Protein AF-A0A2N2XVH7-F1 (afdb_monomer)

Radius of gyration: 12.78 Å; Cα contacts (8 Å, |Δi|>4): 13; chains: 1; bounding box: 30×21×33 Å

Solvent-accessible surface area (backbone atoms only — not comparable to full-atom values): 4096 Å² total; per-residue (Å²): 136,92,85,76,86,84,87,83,88,85,85,72,100,49,100,72,86,86,77,90,53,66,66,61,52,51,50,50,48,66,72,51,71,66,89,77,86,84,87,87,78,77,55,95,45,95,91,57,79,65,86,85,133

Foldseek 3Di:
DFDFDDDDDDDDPDPDDDDDCPVVQVVSVVVSPDPDDDDDDADPDPSDGDDDD

Sequence (53 aa):
MKSYRKELFFNFQTRRGLKNITQEVQNAISQSTVKEGIVLVNAMHITASVFIN

Structure (mmCIF, N/CA/C/O backbone):
data_AF-A0A2N2XVH7-F1
#
_entry.id   AF-A0A2N2XVH7-F1
#
loop_
_atom_site.group_PDB
_atom_site.id
_atom_site.type_symbol
_atom_site.label_atom_id
_atom_site.label_alt_id
_atom_site.label_comp_id
_atom_site.label_asym_id
_atom_site.label_entity_id
_atom_site.label_seq_id
_atom_site.pdbx_PDB_ins_code
_atom_site.Cartn_x
_atom_site.Cartn_y
_atom_site.Cartn_z
_atom_site.occupancy
_atom_site.B_iso_or_equiv
_atom_site.auth_seq_id
_atom_site.auth_comp_id
_atom_site.auth_asym_id
_atom_site.auth_atom_id
_atom_site.pdbx_PDB_model_num
ATOM 1 N N . MET A 1 1 ? -16.743 6.150 14.346 1.00 84.75 1 MET A N 1
ATOM 2 C CA . MET A 1 1 ? -15.934 5.470 13.309 1.00 84.75 1 MET A CA 1
ATOM 3 C C . MET A 1 1 ? -14.596 6.188 13.212 1.00 84.75 1 MET A C 1
ATOM 5 O O . MET A 1 1 ? -14.613 7.402 13.065 1.00 84.75 1 MET A O 1
ATOM 9 N N . LYS A 1 2 ? -13.462 5.494 13.376 1.00 93.06 2 LYS A N 1
ATOM 10 C CA . LYS A 1 2 ? -12.134 6.098 13.171 1.00 93.06 2 LYS A CA 1
ATOM 11 C C . LYS A 1 2 ? -11.745 5.960 11.701 1.00 93.06 2 LYS A C 1
ATOM 13 O O . LYS A 1 2 ? -11.954 4.900 11.123 1.00 93.06 2 LYS A O 1
ATOM 18 N N . SER A 1 3 ? -11.163 7.004 11.127 1.00 97.06 3 SER A N 1
ATOM 19 C CA . SER A 1 3 ? -10.582 6.981 9.785 1.00 97.06 3 SER A CA 1
ATOM 20 C C . SER A 1 3 ? -9.176 7.554 9.835 1.00 97.06 3 SER A C 1
ATOM 22 O O . SER A 1 3 ? -8.924 8.517 10.557 1.00 97.06 3 SER A O 1
ATOM 24 N N . TYR A 1 4 ? -8.277 6.990 9.041 1.00 98.38 4 TYR A N 1
ATOM 25 C CA . TYR A 1 4 ? -6.908 7.460 8.901 1.00 98.38 4 TYR A CA 1
ATOM 26 C C . TYR A 1 4 ? -6.566 7.545 7.416 1.00 98.38 4 TYR A C 1
ATOM 28 O O . TYR A 1 4 ? -6.958 6.678 6.636 1.00 98.38 4 TYR A O 1
ATOM 36 N N . ARG A 1 5 ? -5.848 8.601 7.025 1.00 98.31 5 ARG A N 1
ATOM 37 C CA . ARG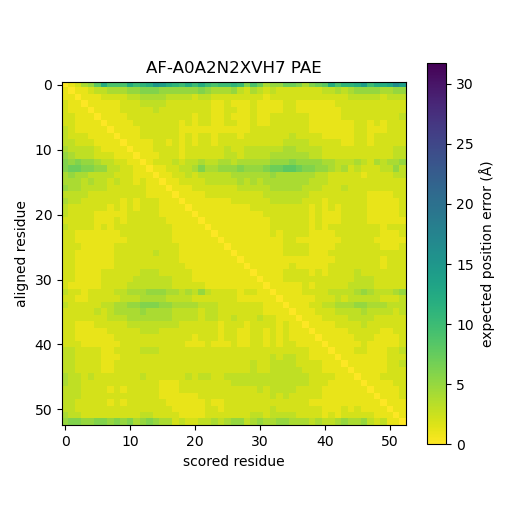 A 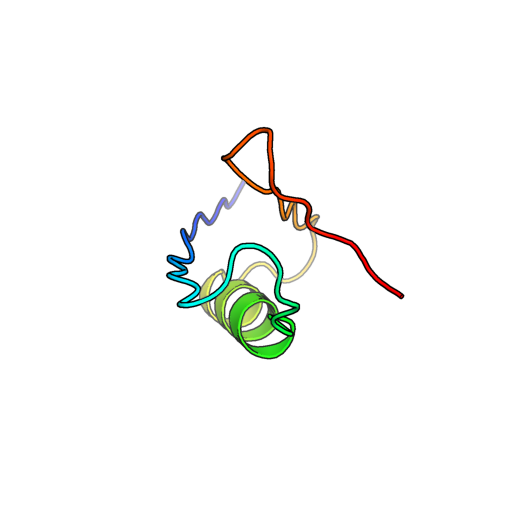1 5 ? -5.445 8.845 5.640 1.00 98.31 5 ARG A CA 1
ATOM 38 C C . ARG A 1 5 ? -3.966 9.196 5.590 1.00 98.31 5 ARG A C 1
ATOM 40 O O . ARG A 1 5 ? -3.512 10.073 6.321 1.00 98.31 5 ARG A O 1
ATOM 47 N N . LYS A 1 6 ? -3.238 8.546 4.684 1.00 98.31 6 LYS A N 1
ATOM 48 C CA . LYS A 1 6 ? -1.825 8.809 4.415 1.00 98.31 6 LYS A CA 1
ATOM 49 C C . LYS A 1 6 ? -1.575 8.790 2.915 1.00 98.31 6 LYS A C 1
ATOM 51 O O . LYS A 1 6 ? -2.024 7.881 2.227 1.00 98.31 6 LYS A O 1
ATOM 56 N N . GLU A 1 7 ? -0.839 9.782 2.432 1.00 98.44 7 GLU A N 1
ATOM 57 C CA . GLU A 1 7 ? -0.318 9.807 1.067 1.00 98.44 7 GLU A CA 1
ATOM 58 C C . GLU A 1 7 ? 1.140 9.358 1.067 1.00 98.44 7 GLU A C 1
ATOM 60 O O . GLU A 1 7 ? 1.923 9.735 1.947 1.00 98.44 7 GLU A O 1
ATOM 65 N N . LEU A 1 8 ? 1.490 8.548 0.072 1.00 98.38 8 LEU A N 1
ATOM 66 C CA . LEU A 1 8 ? 2.859 8.147 -0.209 1.00 98.38 8 LEU A CA 1
ATOM 67 C C . LEU A 1 8 ? 3.262 8.749 -1.555 1.00 98.38 8 LEU A C 1
ATOM 69 O O . LEU A 1 8 ? 2.575 8.553 -2.558 1.00 98.38 8 LEU A O 1
ATOM 73 N N . PHE A 1 9 ? 4.370 9.484 -1.563 1.00 98.19 9 PHE A N 1
ATOM 74 C CA . PHE A 1 9 ? 4.902 10.136 -2.756 1.00 98.19 9 PHE A CA 1
ATOM 75 C C . PHE A 1 9 ? 6.065 9.328 -3.319 1.00 98.19 9 PHE A C 1
ATOM 77 O O . PHE A 1 9 ? 6.949 8.881 -2.584 1.00 98.19 9 PHE A O 1
ATOM 84 N N . PHE A 1 10 ? 6.073 9.159 -4.638 1.00 97.38 10 PHE A N 1
ATOM 85 C CA . PHE A 1 10 ? 7.084 8.386 -5.345 1.00 97.38 10 PHE A CA 1
ATOM 86 C C . PHE A 1 10 ? 7.540 9.143 -6.588 1.00 97.38 10 PHE A C 1
ATOM 88 O O . PHE A 1 10 ? 6.717 9.678 -7.326 1.00 97.38 10 PHE A O 1
ATOM 95 N N . ASN A 1 11 ? 8.849 9.148 -6.825 1.00 97.50 11 ASN A N 1
ATOM 96 C CA . ASN A 1 11 ? 9.451 9.628 -8.060 1.00 97.50 11 ASN A CA 1
ATOM 97 C C . ASN A 1 11 ? 10.373 8.531 -8.601 1.00 97.50 11 ASN A C 1
ATOM 99 O O . ASN A 1 11 ? 11.315 8.126 -7.918 1.00 97.50 11 ASN A O 1
ATOM 103 N N . PHE A 1 12 ? 10.083 8.036 -9.801 1.00 97.31 12 PHE A N 1
ATOM 104 C CA . PHE A 1 12 ? 10.897 7.030 -10.475 1.00 97.31 12 PHE A CA 1
ATOM 105 C C . PHE A 1 12 ? 11.758 7.711 -11.538 1.00 97.31 12 PHE A C 1
ATOM 107 O O . PHE A 1 12 ? 11.250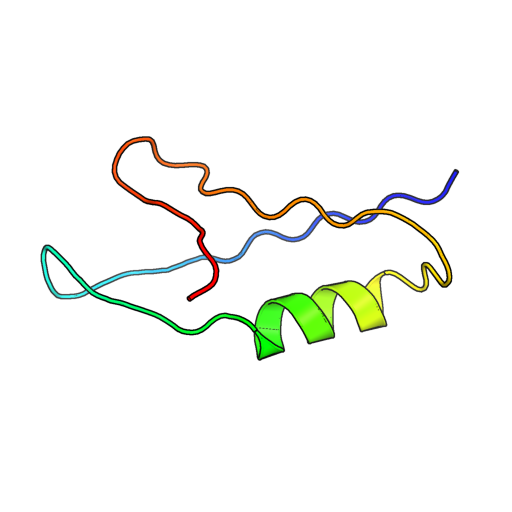 8.454 -12.370 1.00 97.31 12 PHE A O 1
ATOM 114 N N . GLN A 1 13 ? 13.060 7.415 -11.539 1.00 96.88 13 GLN A N 1
ATOM 115 C CA . GLN A 1 13 ? 14.005 7.921 -12.549 1.00 96.88 13 GLN A CA 1
ATOM 116 C C . GLN A 1 13 ? 13.847 7.219 -13.912 1.00 96.88 13 GLN A C 1
ATOM 118 O O . GLN A 1 13 ? 14.459 7.607 -14.902 1.00 96.88 13 GLN A O 1
ATOM 123 N N . THR A 1 14 ? 13.032 6.165 -13.970 1.00 97.56 14 THR A N 1
ATOM 124 C CA . THR A 1 14 ? 12.763 5.356 -15.160 1.00 97.56 14 THR A CA 1
ATOM 125 C C . THR A 1 14 ? 11.268 5.336 -15.463 1.00 97.56 14 THR A C 1
ATOM 127 O O . THR A 1 14 ? 10.433 5.448 -14.568 1.00 97.56 14 THR A O 1
ATOM 130 N N . ARG A 1 15 ? 10.906 5.112 -16.735 1.00 97.12 15 ARG A N 1
ATOM 131 C CA . ARG A 1 15 ? 9.497 5.024 -17.174 1.00 97.12 15 ARG A CA 1
ATOM 132 C C . ARG A 1 15 ? 8.699 3.932 -16.445 1.00 97.12 15 ARG A C 1
ATOM 134 O O . ARG A 1 15 ? 7.486 4.048 -16.316 1.00 97.12 15 ARG A O 1
ATOM 141 N N . ARG A 1 16 ? 9.358 2.845 -16.038 1.00 97.50 16 ARG A N 1
ATOM 142 C CA . ARG A 1 16 ? 8.760 1.718 -15.309 1.00 97.50 16 ARG A CA 1
ATOM 143 C C . ARG A 1 16 ? 9.661 1.341 -14.142 1.00 97.50 16 ARG A C 1
ATOM 145 O O . ARG A 1 16 ? 10.883 1.335 -14.289 1.00 97.50 16 ARG A O 1
ATOM 152 N N . GLY A 1 17 ? 9.050 0.988 -1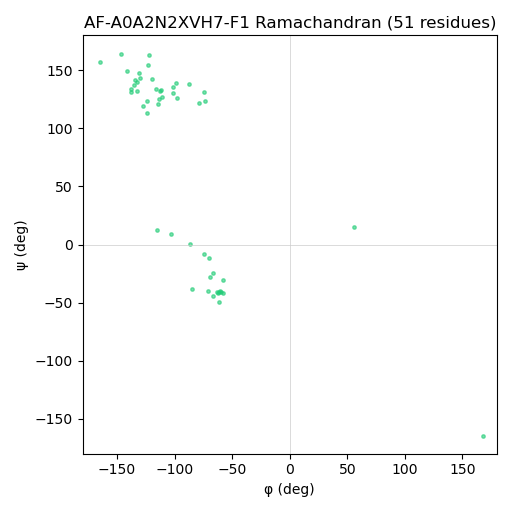3.021 1.00 97.00 17 GLY A N 1
ATOM 153 C CA . GLY A 1 17 ? 9.734 0.499 -11.834 1.00 97.00 17 GLY A CA 1
ATOM 154 C C . GLY A 1 17 ? 8.743 -0.155 -10.881 1.00 97.00 17 GLY A C 1
ATOM 155 O O . GLY A 1 17 ? 7.545 0.118 -10.938 1.00 97.00 17 GLY A O 1
ATOM 156 N N . LEU A 1 18 ? 9.253 -1.030 -10.021 1.00 97.88 18 LEU A N 1
ATOM 157 C CA . LEU A 1 18 ? 8.499 -1.634 -8.931 1.00 97.88 18 LEU A CA 1
ATOM 158 C C . LEU A 1 18 ? 9.076 -1.114 -7.620 1.00 97.88 18 LEU A C 1
ATOM 160 O O . LEU A 1 18 ? 10.292 -1.121 -7.430 1.00 97.88 18 LEU A O 1
ATOM 164 N N . LYS A 1 19 ? 8.207 -0.661 -6.719 1.00 97.62 19 LYS A N 1
ATOM 165 C CA . LYS A 1 19 ? 8.584 -0.309 -5.352 1.00 97.62 19 LYS A CA 1
ATOM 166 C C . LYS A 1 19 ? 7.726 -1.118 -4.394 1.00 97.62 19 LYS A C 1
ATOM 168 O O . LYS A 1 19 ? 6.502 -1.044 -4.453 1.00 97.62 19 LYS A O 1
ATOM 173 N N . ASN A 1 20 ? 8.377 -1.878 -3.520 1.00 98.19 20 ASN A N 1
ATOM 174 C CA . ASN A 1 20 ? 7.696 -2.537 -2.417 1.00 98.19 20 ASN A CA 1
ATOM 175 C C . ASN A 1 20 ? 7.337 -1.476 -1.368 1.00 98.19 20 ASN A C 1
ATOM 177 O O . ASN A 1 20 ? 8.224 -0.757 -0.916 1.00 98.19 20 ASN A O 1
ATOM 181 N N . ILE A 1 21 ? 6.048 -1.375 -1.031 1.00 98.50 21 ILE A N 1
ATOM 182 C CA . ILE A 1 21 ? 5.505 -0.394 -0.076 1.00 98.50 21 ILE A CA 1
ATOM 183 C C . ILE A 1 21 ? 4.918 -1.047 1.184 1.00 98.50 21 ILE A C 1
ATOM 185 O O . ILE A 1 21 ? 4.190 -0.405 1.940 1.00 98.50 21 ILE A O 1
ATOM 189 N N . THR A 1 22 ? 5.181 -2.341 1.401 1.00 98.62 22 THR A N 1
ATOM 190 C CA . THR A 1 22 ? 4.575 -3.124 2.493 1.00 98.62 22 THR A CA 1
ATOM 191 C C . THR A 1 22 ? 4.871 -2.496 3.854 1.00 98.62 22 THR A C 1
ATOM 193 O O . THR A 1 22 ? 3.973 -2.366 4.685 1.00 98.62 22 THR A O 1
ATOM 196 N N . GLN A 1 23 ? 6.107 -2.032 4.069 1.00 98.62 23 GLN A N 1
ATOM 197 C CA . GLN A 1 23 ? 6.494 -1.414 5.334 1.00 98.62 23 GLN A CA 1
ATOM 198 C C . GLN A 1 23 ? 5.850 -0.036 5.518 1.00 98.62 23 GLN A C 1
ATOM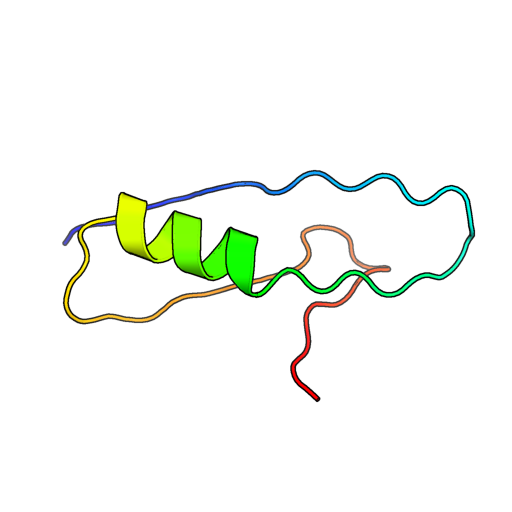 200 O O . GLN A 1 23 ? 5.397 0.288 6.614 1.00 98.62 23 GLN A O 1
ATOM 205 N N . GLU A 1 24 ? 5.758 0.775 4.463 1.00 98.56 24 GLU A N 1
ATOM 206 C CA . GLU A 1 24 ? 5.069 2.064 4.509 1.00 98.56 24 GLU A CA 1
ATOM 207 C C . GLU A 1 24 ? 3.577 1.901 4.836 1.00 98.56 24 GLU A C 1
ATOM 209 O O . GLU A 1 24 ? 3.044 2.655 5.655 1.00 98.56 24 GLU A O 1
ATOM 214 N N . VAL A 1 25 ? 2.916 0.891 4.257 1.00 98.44 25 VAL A N 1
ATOM 215 C CA . VAL A 1 25 ? 1.516 0.556 4.563 1.00 98.44 25 VAL A CA 1
ATOM 216 C C . VAL A 1 25 ? 1.377 0.052 6.002 1.00 98.44 25 VAL A C 1
ATOM 218 O O . VAL A 1 25 ? 0.503 0.528 6.725 1.00 98.44 25 VAL A O 1
ATOM 221 N N . GLN A 1 26 ? 2.264 -0.830 6.474 1.00 98.44 26 GLN A N 1
ATOM 222 C CA . GLN A 1 26 ? 2.243 -1.300 7.864 1.00 98.44 26 GLN A CA 1
ATOM 223 C C . GLN A 1 26 ? 2.438 -0.148 8.859 1.00 98.44 26 GLN A C 1
ATOM 225 O O . GLN A 1 26 ? 1.752 -0.085 9.880 1.00 98.44 26 GLN A O 1
ATOM 230 N N . ASN A 1 27 ? 3.322 0.802 8.551 1.00 98.50 27 ASN A N 1
ATOM 231 C CA . ASN A 1 27 ? 3.529 1.989 9.377 1.00 98.50 27 ASN A CA 1
ATOM 232 C C . ASN A 1 27 ? 2.262 2.858 9.439 1.00 98.50 27 ASN A C 1
ATOM 234 O O . ASN A 1 27 ? 1.904 3.337 10.515 1.00 98.50 27 ASN A O 1
ATOM 238 N N . ALA A 1 28 ? 1.555 3.024 8.315 1.00 98.25 28 ALA A N 1
ATOM 239 C CA . ALA A 1 28 ? 0.268 3.718 8.271 1.00 98.25 28 ALA A CA 1
ATOM 240 C C . ALA A 1 28 ? -0.801 3.010 9.126 1.00 98.25 28 ALA A C 1
ATOM 242 O O . ALA A 1 28 ? -1.522 3.670 9.875 1.00 98.25 28 ALA A O 1
ATOM 243 N N . ILE A 1 29 ? -0.862 1.674 9.082 1.00 98.06 29 ILE A N 1
ATOM 244 C C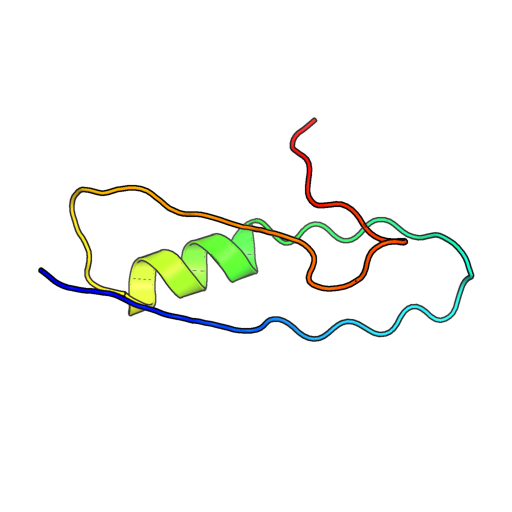A . ILE A 1 29 ? -1.768 0.874 9.922 1.00 98.06 29 ILE A CA 1
ATOM 245 C C . ILE A 1 29 ? -1.447 1.085 11.404 1.00 98.06 29 ILE A C 1
ATOM 247 O O . ILE A 1 29 ? -2.344 1.433 12.174 1.00 98.06 29 ILE A O 1
ATOM 251 N N . SER A 1 30 ? -0.178 0.969 11.803 1.00 98.00 30 SER A N 1
ATOM 252 C CA . SER A 1 30 ? 0.247 1.176 13.193 1.00 98.00 30 SER A CA 1
ATOM 253 C C . SER A 1 30 ? -0.089 2.586 13.698 1.00 98.00 30 SER A C 1
ATOM 255 O O . SER A 1 30 ? -0.581 2.743 14.815 1.00 98.00 30 SER A O 1
ATOM 257 N N . GLN A 1 31 ? 0.101 3.616 12.865 1.00 98.25 31 GLN A N 1
ATOM 258 C CA . GLN A 1 31 ? -0.249 5.005 13.195 1.00 98.25 31 GLN A CA 1
ATOM 259 C C . GLN A 1 31 ? -1.762 5.250 13.270 1.00 98.25 31 GLN A C 1
ATOM 261 O O . GLN A 1 31 ? -2.201 6.132 14.005 1.00 98.25 31 GLN A O 1
ATOM 266 N N . SER A 1 32 ? -2.570 4.480 12.536 1.00 98.12 32 SER A N 1
ATOM 267 C CA . SER A 1 32 ? -4.027 4.652 12.512 1.00 98.12 32 SER A CA 1
ATOM 268 C C . SER A 1 32 ? -4.700 4.332 13.852 1.00 98.12 32 SER A C 1
ATOM 270 O O . SER A 1 32 ? -5.787 4.839 14.137 1.00 98.12 32 SER A O 1
ATOM 272 N N . THR A 1 33 ? -4.076 3.494 14.691 1.00 96.94 33 THR A N 1
ATOM 273 C CA . THR A 1 33 ? -4.655 2.932 15.931 1.00 96.94 33 THR A CA 1
ATOM 274 C C . THR A 1 33 ? -5.979 2.170 15.730 1.00 96.94 33 THR A C 1
ATOM 276 O O . THR A 1 33 ? -6.704 1.914 16.698 1.00 96.94 33 THR A O 1
ATOM 279 N N . VAL A 1 34 ? -6.325 1.819 14.486 1.00 97.38 34 VAL A N 1
ATOM 280 C CA . VAL A 1 34 ? -7.478 0.974 14.151 1.00 97.38 34 VAL A CA 1
ATOM 281 C C . VAL A 1 34 ? -7.094 -0.479 14.425 1.00 97.38 34 VAL A C 1
ATOM 283 O O . VAL A 1 34 ? -6.115 -0.970 13.875 1.00 97.38 34 VAL A O 1
ATOM 286 N N . LYS A 1 35 ? -7.844 -1.158 15.301 1.00 96.19 35 LYS A N 1
ATOM 287 C CA . LYS A 1 35 ? -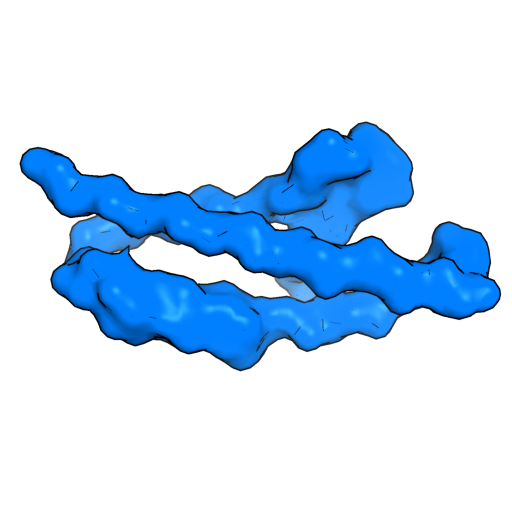7.579 -2.562 15.670 1.00 96.19 35 LYS A CA 1
ATOM 288 C C . LYS A 1 35 ? -8.207 -3.556 14.693 1.00 96.19 35 LYS A C 1
ATOM 290 O O . LYS A 1 35 ? -7.597 -4.567 14.382 1.00 96.19 35 LYS A O 1
ATOM 295 N N . GLU A 1 36 ? -9.405 -3.242 14.210 1.00 98.00 36 GLU A N 1
ATOM 296 C CA . GLU A 1 36 ? -10.180 -4.061 13.279 1.00 98.00 36 GLU A CA 1
ATOM 297 C C . GLU A 1 36 ? -10.805 -3.136 12.235 1.00 98.00 36 GLU A C 1
ATOM 299 O O . GLU A 1 36 ? -11.363 -2.088 12.578 1.00 98.00 36 GLU A O 1
ATOM 304 N N . GLY A 1 37 ? -10.673 -3.482 10.956 1.00 96.62 37 GLY A N 1
ATOM 305 C CA . GLY A 1 37 ? -11.157 -2.648 9.864 1.00 96.62 37 GLY A CA 1
ATOM 306 C C . GLY A 1 37 ? -10.637 -3.088 8.502 1.00 96.62 37 GLY A C 1
ATOM 307 O O . GLY A 1 37 ? -10.116 -4.188 8.339 1.00 96.62 37 GLY A O 1
ATOM 308 N N . ILE A 1 38 ? -10.787 -2.199 7.524 1.00 97.94 38 ILE A N 1
ATOM 309 C CA . ILE A 1 38 ? -10.365 -2.403 6.137 1.00 97.94 38 ILE A CA 1
ATOM 310 C C . ILE A 1 38 ? -9.338 -1.327 5.785 1.00 97.94 38 ILE A C 1
ATOM 312 O O . ILE A 1 38 ? -9.475 -0.172 6.193 1.00 97.94 38 ILE A O 1
ATOM 316 N N . VAL A 1 39 ? -8.325 -1.701 5.005 1.00 98.25 39 VAL A N 1
ATOM 317 C CA . VAL A 1 39 ? -7.318 -0.782 4.467 1.00 98.25 39 VAL A CA 1
ATOM 318 C C . VAL A 1 39 ? -7.455 -0.744 2.950 1.00 98.25 39 VAL A C 1
ATOM 320 O O . VAL A 1 39 ? -7.318 -1.768 2.286 1.00 98.25 39 VAL A O 1
ATOM 323 N N . LEU A 1 40 ? -7.715 0.443 2.403 1.00 98.50 40 LEU A N 1
ATOM 324 C CA . LEU A 1 40 ? -7.687 0.695 0.964 1.00 98.50 40 LEU A CA 1
ATOM 325 C C . LEU A 1 40 ? -6.337 1.310 0.590 1.00 98.50 40 LEU A C 1
ATOM 327 O O . LEU A 1 40 ? -5.954 2.340 1.143 1.00 98.50 40 LEU A O 1
ATOM 331 N N . VAL A 1 41 ? -5.646 0.705 -0.376 1.00 98.62 41 VAL A N 1
ATOM 332 C CA . VAL A 1 41 ? -4.405 1.240 -0.950 1.00 98.62 41 VAL A CA 1
ATOM 333 C C . VAL A 1 41 ? -4.589 1.358 -2.457 1.00 98.62 41 VAL A C 1
ATOM 335 O O . VAL A 1 41 ? -4.734 0.351 -3.145 1.00 98.62 41 VAL A O 1
ATOM 338 N N . ASN A 1 42 ? -4.605 2.585 -2.978 1.00 98.25 42 ASN A N 1
ATOM 339 C CA . ASN A 1 42 ? -4.812 2.846 -4.399 1.00 98.25 42 ASN A CA 1
ATOM 340 C C . ASN A 1 42 ? -3.756 3.804 -4.959 1.00 98.25 42 ASN A C 1
ATOM 342 O O . ASN A 1 42 ? -3.299 4.726 -4.283 1.00 98.25 42 ASN A O 1
ATOM 346 N N . ALA A 1 43 ? -3.404 3.617 -6.232 1.00 98.19 43 ALA A N 1
ATOM 347 C CA . ALA A 1 43 ? -2.678 4.634 -6.977 1.00 98.19 43 ALA A CA 1
ATOM 348 C C . ALA A 1 43 ? -3.640 5.779 -7.331 1.00 98.19 43 ALA A C 1
ATOM 350 O O . ALA A 1 43 ? -4.727 5.540 -7.855 1.00 98.19 43 ALA A O 1
ATOM 351 N N . MET A 1 44 ? -3.237 7.025 -7.067 1.00 98.25 44 MET A N 1
ATOM 352 C CA . MET A 1 44 ? -3.997 8.220 -7.477 1.00 98.25 44 MET A CA 1
ATOM 353 C C . MET A 1 44 ? -3.660 8.685 -8.906 1.00 98.25 44 MET A C 1
ATOM 355 O O . MET A 1 44 ? -4.224 9.661 -9.385 1.00 98.25 44 MET A O 1
ATOM 359 N N . HIS A 1 45 ? -2.757 7.981 -9.596 1.00 98.25 45 HIS A N 1
ATOM 360 C CA . HIS A 1 45 ? -2.402 8.218 -10.995 1.00 98.25 45 HIS A CA 1
ATOM 361 C C . HIS A 1 45 ? -2.881 7.046 -11.856 1.00 98.25 45 HIS A C 1
ATOM 363 O O . HIS A 1 45 ? -2.611 5.892 -11.531 1.00 98.25 45 HIS A O 1
ATOM 369 N N . ILE A 1 46 ? -3.531 7.346 -12.984 1.00 98.31 46 ILE A N 1
ATOM 370 C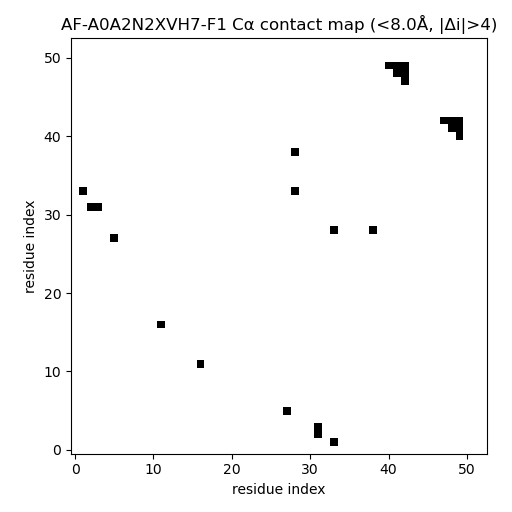 CA . ILE A 1 46 ? -4.159 6.349 -13.875 1.00 98.31 46 ILE A CA 1
ATOM 371 C C . ILE A 1 46 ? -3.166 5.469 -14.652 1.00 98.31 46 ILE A C 1
ATOM 373 O O . ILE A 1 46 ? -3.556 4.481 -15.262 1.00 98.31 46 ILE A O 1
ATOM 377 N N . THR A 1 47 ? -1.882 5.828 -14.650 1.00 98.12 47 THR A N 1
ATOM 378 C CA . THR A 1 47 ? -0.789 5.081 -15.297 1.00 98.12 47 THR A CA 1
ATOM 379 C C . THR A 1 47 ? 0.058 4.285 -14.301 1.00 98.12 47 THR A C 1
ATOM 381 O O . THR A 1 47 ? 1.108 3.758 -14.669 1.00 98.12 47 THR A O 1
ATOM 384 N N . ALA A 1 48 ? -0.384 4.197 -13.044 1.00 98.44 48 ALA A N 1
ATOM 385 C CA . ALA A 1 48 ? 0.255 3.433 -11.982 1.00 98.44 48 ALA A CA 1
ATOM 386 C C . ALA A 1 48 ? -0.723 2.405 -11.397 1.00 98.44 48 ALA A C 1
ATOM 388 O O . ALA A 1 48 ? -1.936 2.482 -11.587 1.00 98.44 48 ALA A O 1
ATOM 389 N N . SER A 1 49 ? -0.199 1.422 -10.670 1.00 98.25 49 SER A N 1
ATOM 390 C CA . SER A 1 49 ? -1.012 0.393 -10.023 1.00 98.25 49 SER A CA 1
ATOM 391 C C . SER A 1 49 ? -0.444 0.046 -8.656 1.00 98.25 49 SER A C 1
ATOM 393 O O . SER A 1 49 ? 0.765 0.115 -8.440 1.00 98.25 49 SER A O 1
ATOM 395 N N . VAL A 1 50 ? -1.333 -0.341 -7.746 1.00 98.50 50 VAL A N 1
ATOM 396 C CA . VAL A 1 50 ? -0.987 -1.023 -6.499 1.00 98.50 50 VAL A CA 1
ATOM 397 C C . VAL A 1 50 ? -1.514 -2.441 -6.639 1.00 98.50 50 VAL A C 1
ATOM 399 O O . VAL A 1 50 ? -2.679 -2.629 -6.979 1.00 98.50 50 VAL A O 1
ATOM 402 N N . PHE A 1 51 ? -0.653 -3.426 -6.428 1.00 98.44 51 PHE A N 1
ATOM 403 C CA . PHE A 1 51 ? -1.009 -4.835 -6.516 1.00 98.44 51 PHE A CA 1
ATOM 404 C C . PHE A 1 51 ? -0.198 -5.641 -5.501 1.00 98.44 51 PHE A C 1
ATOM 406 O O . PHE A 1 51 ? 0.803 -5.158 -4.970 1.00 98.44 51 PHE A O 1
ATOM 413 N N . ILE A 1 52 ? -0.649 -6.866 -5.246 1.00 98.00 52 ILE A N 1
ATOM 414 C CA . ILE A 1 52 ? 0.038 -7.872 -4.435 1.00 98.00 52 ILE A CA 1
ATOM 415 C C . ILE A 1 52 ? 0.366 -9.033 -5.376 1.00 98.00 52 ILE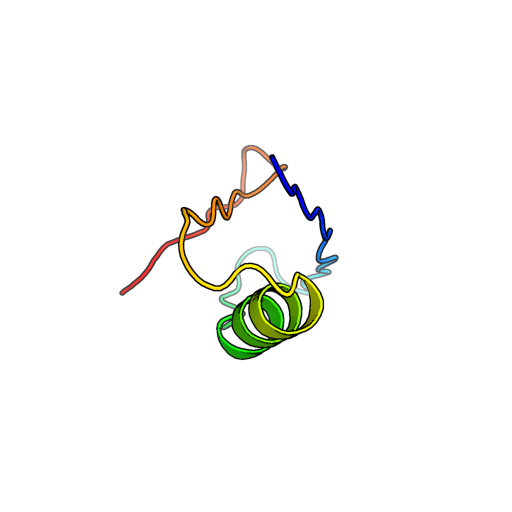 A C 1
ATOM 417 O O . ILE A 1 52 ? -0.484 -9.419 -6.180 1.00 98.00 52 ILE A O 1
ATOM 421 N N . ASN A 1 53 ? 1.596 -9.533 -5.307 1.00 95.06 53 ASN A N 1
ATOM 422 C CA . ASN A 1 53 ? 2.083 -10.714 -6.020 1.00 95.06 53 ASN A CA 1
ATOM 423 C C . ASN A 1 53 ? 2.927 -11.533 -5.045 1.00 95.06 53 ASN A C 1
ATOM 425 O O . ASN A 1 53 ? 3.694 -10.882 -4.296 1.00 95.06 53 ASN A O 1
#

pLDDT: mean 97.58, std 2.02, range [84.75, 98.62]

Secondary structure (DSSP, 8-state):
------------SSSS-----HHHHHHHHHHHT-SS-------SSTT------

Mean predicted aligned error: 2.15 Å